Protein AF-A0A060CIU4-F1 (afdb_monomer)

Solvent-accessible surface area (backbone atoms only — not comparable to fu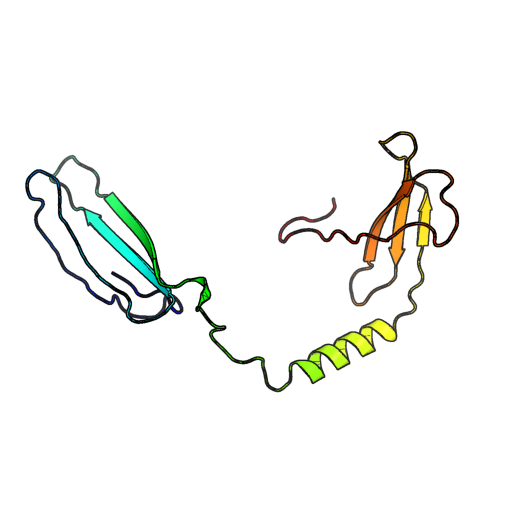ll-atom values): 9707 Å² total; per-residue (Å²): 53,33,48,53,86,78,76,75,57,72,58,78,45,85,86,86,81,78,66,58,97,85,42,75,89,85,88,86,84,72,99,54,53,39,37,49,32,41,70,48,80,47,83,58,63,93,97,57,78,68,50,73,52,75,53,72,48,72,36,59,61,92,67,55,69,80,94,64,78,80,62,96,54,52,65,64,52,51,54,50,52,51,53,59,42,69,71,48,70,52,72,74,45,78,43,82,48,89,48,95,49,88,68,39,46,26,27,45,36,36,28,54,49,77,80,67,64,46,75,48,78,50,75,44,60,61,89,67,60,88,91,73,67,88,88,85,88,85,78,80,59,92,93,63,73,86,129

Structure (mmCIF, N/CA/C/O backbone):
data_AF-A0A060CIU4-F1
#
_entry.id   AF-A0A060CIU4-F1
#
loop_
_atom_site.group_PDB
_atom_site.id
_atom_site.type_symbol
_atom_site.label_atom_id
_atom_site.label_alt_id
_atom_site.label_comp_id
_atom_site.label_asym_id
_atom_site.label_entity_id
_atom_site.label_seq_id
_atom_site.pdbx_PDB_ins_code
_atom_site.Cartn_x
_atom_site.Cartn_y
_atom_site.Cartn_z
_atom_site.occupancy
_atom_site.B_iso_or_equiv
_atom_site.auth_seq_id
_atom_site.auth_comp_id
_atom_site.auth_asym_id
_atom_site.auth_atom_id
_atom_site.pdbx_PDB_model_num
ATOM 1 N N . MET A 1 1 ? 17.846 0.699 -27.591 1.00 52.12 1 MET A N 1
ATOM 2 C CA . MET A 1 1 ? 16.463 0.371 -27.204 1.00 52.12 1 MET A CA 1
ATOM 3 C C . MET A 1 1 ? 16.521 -0.851 -26.335 1.00 52.12 1 MET A C 1
ATOM 5 O O . MET A 1 1 ? 17.161 -1.803 -26.750 1.00 52.12 1 MET A O 1
ATOM 9 N N . GLU A 1 2 ? 15.936 -0.790 -25.150 1.00 47.28 2 GLU A N 1
ATOM 10 C CA . GLU A 1 2 ? 15.966 -1.853 -24.141 1.00 47.28 2 GLU A CA 1
ATOM 11 C C . GLU A 1 2 ? 14.532 -2.312 -23.853 1.00 47.28 2 GLU A C 1
ATOM 13 O O . GLU A 1 2 ? 13.612 -1.485 -23.862 1.00 47.28 2 GLU A O 1
ATOM 18 N N . ASP A 1 3 ? 14.362 -3.619 -23.645 1.00 45.66 3 ASP A N 1
ATOM 19 C CA . ASP A 1 3 ? 13.129 -4.224 -23.137 1.00 45.66 3 ASP A CA 1
ATOM 20 C C . ASP A 1 3 ? 13.219 -4.301 -21.611 1.00 45.66 3 ASP A C 1
ATOM 22 O O . ASP A 1 3 ? 14.198 -4.801 -21.055 1.00 45.66 3 ASP A O 1
ATOM 26 N N . SER A 1 4 ? 12.226 -3.765 -20.912 1.00 51.72 4 SER A N 1
ATOM 27 C CA . SER A 1 4 ? 12.211 -3.730 -19.453 1.00 51.72 4 SER A CA 1
ATOM 28 C C . SER A 1 4 ? 11.254 -4.790 -18.926 1.00 51.72 4 SER A C 1
ATOM 30 O O . SER A 1 4 ? 10.161 -4.479 -18.456 1.00 51.72 4 SER A O 1
ATOM 32 N N . LYS A 1 5 ? 11.681 -6.052 -19.018 1.00 53.62 5 LYS A N 1
ATOM 33 C CA . LYS A 1 5 ? 11.032 -7.153 -18.300 1.00 53.62 5 LYS A CA 1
ATOM 34 C C . LYS A 1 5 ? 11.578 -7.340 -16.891 1.00 53.62 5 LYS A C 1
ATOM 36 O O . LYS A 1 5 ? 10.776 -7.481 -15.986 1.00 53.62 5 LYS A O 1
ATOM 41 N N . ASP A 1 6 ? 12.887 -7.171 -16.690 1.00 50.91 6 ASP A N 1
ATOM 42 C CA . ASP A 1 6 ? 13.526 -7.184 -15.356 1.00 50.91 6 ASP A CA 1
ATOM 43 C C . ASP A 1 6 ? 14.762 -6.261 -15.264 1.00 50.91 6 ASP A C 1
ATOM 45 O O . ASP A 1 6 ? 15.544 -6.322 -14.317 1.00 50.91 6 ASP A O 1
ATOM 49 N N . GLY A 1 7 ? 14.996 -5.419 -16.281 1.00 48.34 7 GLY A N 1
ATOM 50 C CA . GLY A 1 7 ? 16.219 -4.605 -16.393 1.00 48.34 7 GLY A CA 1
ATOM 51 C C . GLY A 1 7 ? 17.503 -5.415 -16.644 1.00 48.34 7 GLY A C 1
ATOM 52 O O . GLY A 1 7 ? 18.593 -4.852 -16.594 1.00 48.34 7 GLY A O 1
ATOM 53 N N . LEU A 1 8 ? 17.368 -6.722 -16.900 1.00 44.56 8 LEU A N 1
ATOM 54 C CA . LEU A 1 8 ? 18.456 -7.684 -17.123 1.00 44.56 8 LEU A CA 1
ATOM 55 C C . LEU A 1 8 ? 18.576 -8.148 -18.586 1.00 44.56 8 LEU A C 1
ATOM 57 O O . LEU A 1 8 ? 19.563 -8.790 -18.941 1.00 44.56 8 LEU A O 1
ATOM 61 N N . GLU A 1 9 ? 17.597 -7.829 -19.433 1.00 56.38 9 GLU A N 1
ATOM 62 C CA . GLU A 1 9 ? 17.611 -8.179 -20.856 1.00 56.38 9 GLU A CA 1
ATOM 63 C C . GLU A 1 9 ? 18.538 -7.227 -21.641 1.00 56.38 9 GLU A C 1
ATOM 65 O O . GLU A 1 9 ? 18.542 -6.015 -21.387 1.00 56.38 9 GLU A O 1
ATOM 70 N N . PRO A 1 10 ? 19.332 -7.733 -22.604 1.00 54.53 10 PRO A N 1
ATOM 71 C CA . PRO A 1 10 ? 20.165 -6.893 -23.453 1.00 54.53 10 PRO A CA 1
ATOM 72 C C . PRO A 1 10 ? 19.315 -5.948 -24.313 1.00 54.53 10 PRO A C 1
ATOM 74 O O . PRO A 1 10 ? 18.145 -6.197 -24.605 1.00 54.53 10 PRO A O 1
ATOM 77 N N . ALA A 1 11 ? 19.924 -4.851 -24.766 1.00 61.34 11 ALA A N 1
ATOM 78 C CA . ALA A 1 11 ? 19.260 -3.901 -25.647 1.00 61.34 11 ALA A CA 1
ATOM 79 C C . ALA A 1 11 ? 18.700 -4.600 -26.906 1.00 61.34 11 ALA A C 1
A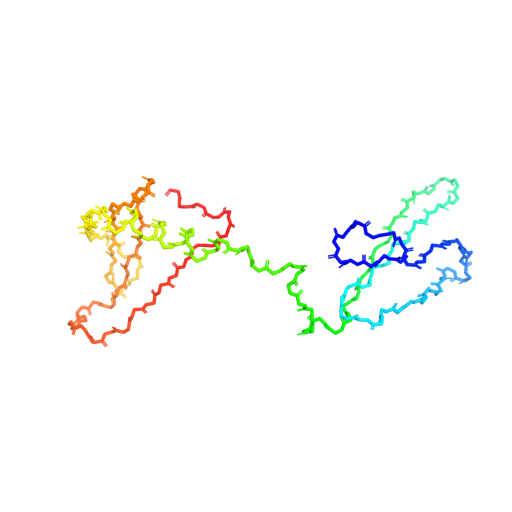TOM 81 O O . ALA A 1 11 ? 19.470 -5.092 -27.729 1.00 61.34 11 ALA A O 1
ATOM 82 N N . LEU A 1 12 ? 17.372 -4.555 -27.100 1.00 68.94 12 LEU A N 1
ATOM 83 C CA . LEU A 1 12 ? 16.658 -4.983 -28.316 1.00 68.94 12 LEU A CA 1
ATOM 84 C C . LEU A 1 12 ? 17.325 -4.481 -29.606 1.00 68.94 12 LEU A C 1
ATOM 86 O O . LEU A 1 12 ? 17.293 -5.149 -30.638 1.00 68.94 12 LEU A O 1
ATOM 90 N N . LYS A 1 13 ? 17.900 -3.271 -29.566 1.00 77.69 13 LYS A N 1
ATOM 91 C CA . LYS A 1 13 ? 18.665 -2.685 -30.675 1.00 77.69 13 LYS A CA 1
ATOM 92 C C . LYS A 1 13 ? 19.664 -1.645 -30.175 1.00 77.69 13 LYS A C 1
ATOM 94 O O . LYS A 1 13 ? 19.292 -0.761 -29.399 1.00 77.69 13 LYS A O 1
ATOM 99 N N . GLN A 1 14 ? 20.891 -1.685 -30.692 1.00 82.12 14 GLN A N 1
ATOM 100 C CA . GLN A 1 14 ? 21.938 -0.687 -30.456 1.00 82.12 14 GLN A CA 1
ATOM 101 C C . GLN A 1 14 ? 22.557 -0.239 -31.787 1.00 82.12 14 GLN A C 1
ATOM 103 O O . GLN A 1 14 ? 22.589 -1.000 -32.752 1.00 82.12 14 GLN A O 1
ATOM 108 N N . GLY A 1 15 ? 23.026 1.006 -31.849 1.00 84.69 15 GLY A N 1
ATOM 109 C CA . GLY A 1 15 ? 23.721 1.552 -33.009 1.00 84.69 15 GLY A CA 1
ATOM 110 C C . GLY A 1 15 ? 24.108 3.013 -32.805 1.00 84.69 15 GLY A C 1
ATOM 111 O O . GLY A 1 15 ? 23.741 3.620 -31.799 1.00 84.69 15 GLY A O 1
ATOM 112 N N . SER A 1 16 ? 24.818 3.559 -33.788 1.00 85.56 16 SER A N 1
ATOM 113 C CA . SER A 1 16 ? 25.188 4.973 -33.874 1.00 85.56 16 SER A CA 1
ATOM 114 C C . SER A 1 16 ? 24.609 5.562 -35.155 1.00 85.56 16 SER A C 1
ATOM 116 O O . SER A 1 16 ? 24.473 4.857 -36.155 1.00 85.56 16 SER A O 1
ATOM 118 N N . ALA A 1 17 ? 24.268 6.844 -35.131 1.00 84.75 17 ALA A N 1
ATOM 119 C CA . ALA A 1 17 ? 23.759 7.557 -36.291 1.00 84.75 17 ALA A CA 1
ATOM 120 C C . ALA A 1 17 ? 24.230 9.011 -36.248 1.00 84.75 17 ALA A C 1
ATOM 122 O O . ALA A 1 17 ? 24.359 9.594 -35.170 1.00 84.75 17 ALA A O 1
ATOM 123 N N . GLU A 1 18 ? 24.489 9.581 -37.421 1.00 84.81 18 GLU A N 1
ATOM 124 C CA . GLU A 1 18 ? 24.791 11.002 -37.555 1.00 84.81 18 GLU A CA 1
ATOM 125 C C . GLU A 1 18 ? 23.502 11.825 -37.498 1.00 84.81 18 GLU A C 1
ATOM 127 O O . GLU A 1 18 ? 22.434 11.393 -37.946 1.00 84.81 18 GLU A O 1
ATOM 132 N N . LEU A 1 19 ? 23.604 13.020 -36.923 1.00 82.81 19 LEU A N 1
ATOM 133 C CA . LEU A 1 19 ? 22.500 13.968 -36.885 1.00 82.81 19 LEU A CA 1
ATOM 134 C C . LEU A 1 19 ? 22.338 14.598 -38.271 1.00 82.81 19 LEU A C 1
ATOM 136 O O . LEU A 1 19 ? 23.277 15.196 -38.789 1.00 82.81 19 LEU A O 1
ATOM 140 N N . ASN A 1 20 ? 21.135 14.513 -38.835 1.00 84.00 20 ASN A N 1
ATOM 141 C CA . ASN A 1 20 ? 20.759 15.208 -40.065 1.00 84.00 20 ASN A CA 1
ATOM 142 C C . ASN A 1 20 ? 19.896 16.412 -39.671 1.00 84.00 20 ASN A C 1
ATOM 144 O O . ASN A 1 20 ? 18.863 16.242 -39.024 1.00 84.00 20 ASN A O 1
ATOM 148 N N . ASP A 1 21 ? 20.359 17.628 -39.974 1.00 85.06 21 ASP A N 1
ATOM 149 C CA . ASP A 1 21 ? 19.734 18.893 -39.543 1.00 85.06 21 ASP A CA 1
ATOM 150 C C . ASP A 1 21 ? 19.444 18.974 -38.030 1.00 85.06 21 ASP A C 1
ATOM 152 O O . ASP A 1 21 ? 18.456 19.553 -37.583 1.00 85.06 21 ASP A O 1
ATOM 156 N N . GLY A 1 22 ? 20.325 18.384 -37.214 1.00 83.88 22 GLY A N 1
ATOM 157 C CA . GLY A 1 22 ? 20.211 18.391 -35.752 1.00 83.88 22 GLY A CA 1
ATOM 158 C C . GLY A 1 22 ? 19.270 17.332 -35.170 1.00 83.88 22 GLY A C 1
ATOM 159 O O . GLY A 1 22 ? 19.137 17.259 -33.949 1.00 83.88 22 GLY A O 1
ATOM 160 N N . TYR A 1 23 ? 18.670 16.477 -36.002 1.00 84.19 23 TYR A N 1
ATOM 161 C CA . TYR A 1 23 ? 17.769 15.414 -35.566 1.00 84.19 23 TYR A CA 1
ATOM 162 C C . TYR A 1 23 ? 18.216 14.040 -36.070 1.00 84.19 23 TYR A C 1
ATOM 164 O O . TYR A 1 23 ? 18.903 13.889 -37.079 1.00 84.19 23 TYR A O 1
ATOM 172 N N . VAL A 1 24 ? 17.780 13.005 -35.361 1.00 87.44 24 VAL A N 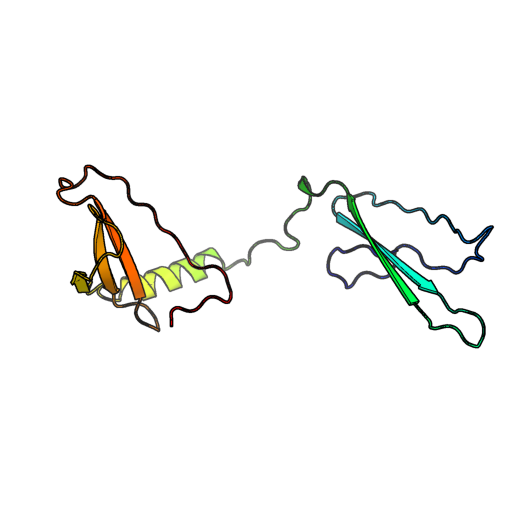1
ATOM 173 C CA . VAL A 1 24 ? 17.844 11.616 -35.810 1.00 87.44 24 VAL A CA 1
ATOM 174 C C . VAL A 1 24 ? 16.560 10.921 -35.380 1.00 87.44 24 VAL A C 1
ATOM 176 O O . VAL A 1 24 ? 16.080 11.125 -34.266 1.00 87.44 24 VAL A O 1
ATOM 179 N N . THR A 1 25 ? 15.985 10.113 -36.269 1.00 87.56 25 THR A N 1
ATOM 180 C CA . THR A 1 25 ? 14.800 9.310 -35.952 1.00 87.56 25 THR A CA 1
ATOM 181 C C . THR A 1 25 ? 15.226 7.878 -35.684 1.00 87.56 25 THR A C 1
ATOM 183 O O . THR A 1 25 ? 15.903 7.258 -36.502 1.00 87.56 25 THR A O 1
ATOM 186 N N . VAL A 1 26 ? 14.804 7.341 -34.543 1.00 86.31 26 VAL A N 1
ATOM 187 C CA . VAL A 1 26 ? 15.046 5.951 -34.158 1.00 86.31 26 VAL A CA 1
ATOM 188 C C . VAL A 1 26 ? 13.694 5.297 -33.894 1.00 86.31 26 VAL A C 1
ATOM 190 O O . VAL A 1 26 ? 12.878 5.847 -33.159 1.00 86.31 26 VAL A O 1
ATOM 193 N N . SER A 1 27 ? 13.449 4.134 -34.496 1.00 86.88 27 SER A N 1
ATOM 194 C CA . SER A 1 27 ? 12.212 3.370 -34.323 1.00 86.88 27 SER A CA 1
ATOM 195 C C . SER A 1 27 ? 12.478 1.998 -33.721 1.00 86.88 27 SER A C 1
ATOM 197 O O . SER A 1 27 ? 13.495 1.351 -34.000 1.00 86.88 27 SER A O 1
ATOM 199 N N . GLY A 1 28 ? 11.538 1.548 -32.899 1.00 84.94 28 GLY A N 1
ATOM 200 C CA . GLY A 1 28 ? 11.454 0.172 -32.445 1.00 84.94 28 GLY A CA 1
ATOM 201 C C . GLY A 1 28 ? 10.067 -0.127 -31.909 1.00 84.94 28 GLY A C 1
ATOM 202 O O . GLY A 1 28 ? 9.219 0.757 -31.786 1.00 84.94 28 GLY A O 1
ATOM 203 N N . SER A 1 29 ? 9.844 -1.404 -31.656 1.00 87.62 29 SER A N 1
ATOM 204 C CA . SER A 1 29 ? 8.554 -1.965 -31.293 1.00 87.62 29 SER A CA 1
ATOM 205 C C . SER A 1 29 ? 8.752 -3.064 -30.264 1.00 87.62 29 SER A C 1
ATOM 207 O O . SER A 1 29 ? 9.811 -3.689 -30.217 1.00 87.62 29 SER A O 1
ATOM 209 N N . LEU A 1 30 ? 7.705 -3.324 -29.489 1.00 88.19 30 LEU A N 1
ATOM 210 C CA . LEU A 1 30 ? 7.615 -4.482 -28.615 1.00 88.19 30 LEU A CA 1
ATOM 211 C C . LEU A 1 30 ? 6.436 -5.335 -29.090 1.00 88.19 30 LEU A C 1
ATOM 213 O O . LEU A 1 30 ? 5.358 -4.802 -29.345 1.00 88.19 30 LEU A O 1
ATOM 217 N N . ASN A 1 31 ? 6.650 -6.641 -29.249 1.00 89.31 31 ASN A N 1
ATOM 218 C CA . ASN A 1 31 ? 5.619 -7.567 -29.743 1.00 89.31 31 ASN A CA 1
ATOM 219 C C . ASN A 1 31 ? 4.760 -8.151 -28.610 1.00 89.31 31 ASN A C 1
ATOM 221 O O . ASN A 1 31 ? 3.977 -9.074 -28.824 1.00 89.31 31 ASN A O 1
ATOM 225 N N . GLU A 1 32 ? 4.924 -7.627 -27.401 1.00 88.81 32 GLU A N 1
ATOM 226 C CA . GLU A 1 32 ? 4.272 -8.093 -26.190 1.00 88.81 32 GLU A CA 1
ATOM 227 C C . GLU A 1 32 ? 4.072 -6.939 -25.193 1.00 88.81 32 GLU A C 1
ATOM 229 O O . GLU A 1 32 ? 4.651 -5.866 -25.372 1.00 88.81 32 GLU A O 1
ATOM 234 N N . PRO A 1 33 ? 3.238 -7.122 -24.156 1.00 92.62 33 PRO A N 1
ATOM 235 C CA . PRO A 1 33 ? 3.056 -6.125 -23.108 1.00 92.62 33 PRO A CA 1
ATOM 236 C C . PRO A 1 33 ? 4.358 -5.824 -22.358 1.00 92.62 33 PRO A C 1
ATOM 238 O O . PRO A 1 33 ? 5.001 -6.744 -21.855 1.00 92.62 33 PRO A O 1
ATOM 241 N N . GLY A 1 34 ? 4.718 -4.548 -22.224 1.00 90.75 34 GLY A N 1
ATOM 242 C CA . GLY A 1 34 ? 5.940 -4.136 -21.532 1.00 90.75 34 GLY A CA 1
ATOM 243 C C . GLY A 1 34 ? 6.296 -2.667 -21.745 1.00 90.75 34 GLY A C 1
ATOM 244 O O . GLY A 1 34 ? 5.452 -1.852 -22.126 1.00 90.75 34 GLY A O 1
ATOM 245 N N . PHE A 1 35 ? 7.557 -2.316 -21.492 1.00 90.50 35 PHE A N 1
ATOM 246 C CA . PHE A 1 35 ? 8.069 -0.957 -21.665 1.00 90.50 35 PHE A CA 1
ATOM 247 C C . PHE A 1 35 ? 9.257 -0.950 -22.617 1.00 90.50 35 PHE A C 1
ATOM 249 O O . PHE A 1 35 ? 10.283 -1.572 -22.352 1.00 90.50 35 PHE A O 1
ATOM 256 N N . LEU A 1 36 ? 9.131 -0.174 -23.691 1.00 89.62 36 LEU A N 1
ATOM 257 C CA . LEU A 1 36 ? 10.218 0.091 -24.619 1.00 89.62 36 LEU A CA 1
ATOM 258 C C . LEU A 1 36 ? 10.958 1.349 -24.170 1.00 89.62 36 LEU A C 1
ATOM 260 O O . LEU A 1 36 ? 10.371 2.432 -24.135 1.00 89.62 36 LEU A O 1
ATOM 264 N N . GLN A 1 37 ? 12.245 1.218 -23.856 1.00 90.31 37 GLN A N 1
ATOM 265 C CA . GLN A 1 37 ? 13.086 2.342 -23.441 1.00 90.31 37 GLN A CA 1
ATOM 266 C C . GLN A 1 37 ? 14.099 2.711 -24.527 1.00 90.31 37 GLN A C 1
ATOM 268 O O . GLN A 1 37 ? 14.728 1.852 -25.146 1.00 90.31 37 GLN A O 1
ATOM 273 N N . CYS A 1 38 ? 14.289 4.006 -24.757 1.00 89.56 38 CYS A N 1
ATOM 274 C CA . CYS A 1 38 ? 15.302 4.559 -25.643 1.00 89.56 38 CYS A CA 1
ATOM 275 C C . CYS A 1 38 ? 16.286 5.404 -24.837 1.00 89.56 38 CYS A C 1
ATOM 277 O O . CYS A 1 38 ? 15.904 6.394 -24.216 1.00 89.56 38 CYS A O 1
ATOM 279 N N . ARG A 1 39 ? 17.566 5.039 -24.908 1.00 90.88 39 ARG A N 1
ATOM 280 C CA . ARG A 1 39 ? 18.695 5.827 -24.421 1.00 90.88 39 ARG A CA 1
ATOM 281 C C . ARG A 1 39 ? 19.522 6.284 -25.617 1.00 90.88 39 ARG A C 1
ATOM 283 O O . ARG A 1 39 ? 19.858 5.464 -26.468 1.00 90.88 39 ARG A O 1
ATOM 290 N N . ALA A 1 40 ? 19.843 7.570 -25.662 1.00 90.56 40 ALA A N 1
ATOM 2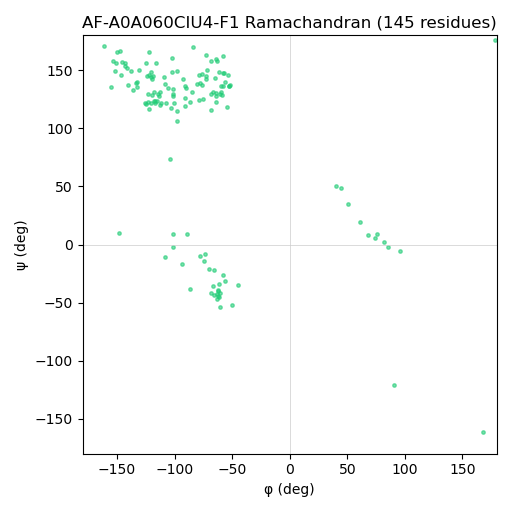91 C CA . ALA A 1 40 ? 20.722 8.158 -26.663 1.00 90.56 40 ALA A CA 1
ATOM 292 C C . ALA A 1 40 ? 21.846 8.913 -25.954 1.00 90.56 40 ALA A C 1
ATOM 294 O O . ALA A 1 40 ? 21.578 9.822 -25.170 1.00 90.56 40 ALA A O 1
ATOM 295 N N . ASP A 1 41 ? 23.088 8.531 -26.220 1.00 90.81 41 ASP A N 1
ATOM 296 C CA . ASP A 1 41 ? 24.273 9.225 -25.726 1.00 90.81 41 ASP A CA 1
ATOM 297 C C . ASP A 1 41 ? 24.836 10.099 -26.861 1.00 90.81 41 ASP A C 1
ATOM 299 O O . ASP A 1 41 ? 25.017 9.627 -27.984 1.00 90.81 41 ASP A O 1
ATOM 303 N N . PHE A 1 42 ? 25.082 11.380 -26.582 1.00 88.56 42 PHE A N 1
ATOM 304 C CA . PHE A 1 42 ? 25.608 12.347 -27.542 1.00 88.56 42 PHE A CA 1
ATOM 305 C C . PHE A 1 42 ? 27.023 12.773 -27.149 1.00 88.56 42 PHE A C 1
ATOM 307 O O . PHE A 1 42 ? 27.242 13.347 -26.077 1.00 88.56 42 PHE A O 1
ATOM 314 N N . THR A 1 43 ? 27.974 12.521 -28.049 1.00 87.31 43 THR A N 1
ATOM 315 C CA . THR A 1 43 ? 29.356 12.999 -27.944 1.00 87.31 43 THR A CA 1
ATOM 316 C C . THR A 1 43 ? 29.504 14.262 -28.790 1.00 87.31 43 THR A C 1
ATOM 318 O O . THR A 1 43 ? 29.522 14.161 -30.018 1.00 87.31 43 THR A O 1
ATOM 321 N N . PRO A 1 44 ? 29.593 15.453 -28.180 1.00 82.62 44 PRO A N 1
ATOM 322 C CA . PRO A 1 44 ? 29.673 16.690 -28.935 1.00 82.62 44 PRO A CA 1
ATOM 323 C C . PRO A 1 44 ? 31.117 17.007 -29.369 1.00 82.62 44 PRO A C 1
ATOM 325 O O . PRO A 1 44 ? 32.069 16.399 -28.869 1.00 82.62 44 PRO A O 1
ATOM 328 N N . PRO A 1 45 ? 31.306 18.010 -30.246 1.00 84.31 45 PRO A N 1
ATOM 329 C CA . PRO A 1 45 ? 32.622 18.567 -30.544 1.00 84.31 45 PRO A CA 1
ATOM 330 C C . PRO A 1 45 ? 33.343 19.127 -29.299 1.00 84.31 45 PRO A C 1
ATOM 332 O O . PRO A 1 45 ? 32.697 19.435 -28.289 1.00 84.31 45 PRO A O 1
ATOM 335 N N . PRO A 1 46 ? 34.675 19.333 -29.366 1.00 88.81 46 PRO A N 1
ATOM 336 C CA . PRO A 1 46 ? 35.442 19.945 -28.282 1.00 88.81 46 PRO A CA 1
ATOM 337 C C . PRO A 1 46 ? 34.853 21.291 -27.834 1.00 88.81 46 PRO A C 1
ATOM 339 O O . PRO A 1 46 ? 34.484 22.121 -28.661 1.00 88.81 46 PRO A O 1
ATOM 342 N N . GLY A 1 47 ? 34.782 21.513 -26.518 1.00 88.00 47 GLY A N 1
ATOM 343 C CA . GLY A 1 47 ? 34.207 22.730 -25.924 1.00 88.00 47 GLY A CA 1
ATOM 344 C C . GLY A 1 47 ? 32.738 22.612 -25.499 1.00 88.00 47 GLY A C 1
ATOM 345 O O . GLY A 1 47 ? 32.229 23.511 -24.834 1.00 88.00 47 GLY A O 1
ATOM 346 N N . PHE A 1 48 ? 32.077 21.490 -25.798 1.00 84.88 48 PHE A N 1
ATOM 347 C CA . PHE A 1 48 ? 30.695 21.204 -25.403 1.00 84.88 48 PHE A CA 1
ATOM 348 C C . PHE A 1 48 ? 30.618 19.995 -24.454 1.00 84.88 48 PHE A C 1
ATOM 350 O O . PHE A 1 48 ? 31.508 19.146 -24.426 1.00 84.88 48 PHE A O 1
ATOM 357 N N . ARG A 1 49 ? 29.553 19.914 -23.643 1.00 88.94 49 ARG A N 1
ATOM 358 C CA . ARG A 1 49 ? 29.356 18.826 -22.667 1.00 88.94 49 ARG A CA 1
ATOM 359 C C . ARG A 1 49 ? 28.594 17.656 -23.280 1.00 88.94 49 ARG A C 1
ATOM 361 O O . ARG A 1 49 ? 27.561 17.868 -23.910 1.00 88.94 49 ARG A O 1
ATOM 368 N N . ALA A 1 50 ? 29.079 16.439 -23.036 1.00 90.06 50 ALA A N 1
ATOM 369 C CA . ALA A 1 50 ? 28.346 15.220 -23.355 1.00 90.06 50 ALA A CA 1
ATOM 370 C C . ALA A 1 50 ? 26.985 15.194 -22.648 1.00 90.06 50 ALA A C 1
ATOM 372 O O . ALA A 1 50 ? 26.835 15.719 -21.539 1.00 90.06 50 ALA A O 1
ATOM 373 N N . SER A 1 51 ? 26.001 14.578 -23.295 1.00 89.56 51 SER A N 1
ATOM 374 C CA . SER A 1 51 ? 24.645 14.468 -22.765 1.00 89.56 51 SER A CA 1
ATOM 375 C C . SER A 1 51 ? 24.042 13.102 -23.070 1.00 89.56 51 SER A C 1
ATOM 377 O O . SER A 1 51 ? 24.384 12.451 -24.055 1.00 89.56 51 SER A O 1
ATOM 379 N N . THR A 1 52 ? 23.126 12.671 -22.205 1.00 92.06 52 THR A N 1
ATOM 380 C CA . THR A 1 52 ? 22.359 11.438 -22.383 1.00 92.06 52 THR A CA 1
ATOM 381 C C . THR A 1 52 ? 20.877 11.776 -22.323 1.00 92.06 52 THR A C 1
ATOM 383 O O . THR A 1 52 ? 20.394 12.286 -21.313 1.00 92.06 52 THR A O 1
ATOM 386 N N . GLY A 1 53 ? 20.153 11.472 -23.395 1.00 90.25 53 GLY A N 1
ATOM 387 C CA . GLY A 1 53 ? 18.697 11.512 -23.447 1.00 90.25 53 GLY A CA 1
ATOM 388 C C . GLY A 1 53 ? 18.103 10.146 -23.120 1.00 90.25 53 GLY A C 1
ATOM 389 O O . GLY A 1 53 ? 18.641 9.112 -23.521 1.00 90.25 53 GLY A O 1
ATOM 390 N N . ARG A 1 54 ? 16.979 10.134 -22.400 1.00 92.38 54 ARG A N 1
ATOM 391 C CA . ARG A 1 54 ? 16.192 8.924 -22.138 1.00 92.38 54 ARG A CA 1
ATOM 392 C C . ARG A 1 54 ? 14.716 9.200 -22.379 1.00 92.38 54 ARG A C 1
ATOM 394 O O . ARG A 1 54 ? 14.217 10.251 -21.990 1.00 92.38 54 ARG A O 1
ATOM 401 N N . SER A 1 55 ? 14.033 8.252 -23.000 1.00 90.50 55 SER A N 1
ATOM 402 C CA . SER A 1 55 ? 12.581 8.257 -23.169 1.00 90.50 55 SER A CA 1
ATOM 403 C C . SER A 1 55 ? 12.055 6.826 -23.110 1.00 90.50 55 SER A C 1
ATOM 405 O O . SER A 1 55 ? 12.809 5.884 -23.349 1.00 90.50 55 SER A O 1
ATOM 407 N N . GLY A 1 56 ? 10.779 6.647 -22.786 1.00 90.50 56 GLY A N 1
ATOM 408 C CA . GLY A 1 56 ? 10.161 5.330 -22.694 1.00 90.50 56 GLY A CA 1
ATOM 409 C C . GLY A 1 56 ? 8.672 5.378 -23.002 1.00 90.50 56 GLY A C 1
ATOM 410 O O . GLY A 1 56 ? 8.009 6.380 -22.739 1.00 90.50 56 GLY A O 1
ATOM 411 N N . VAL A 1 57 ? 8.155 4.289 -23.564 1.00 92.44 57 VAL A N 1
ATOM 412 C CA . VAL A 1 57 ? 6.734 4.120 -23.876 1.00 92.44 57 VAL A CA 1
ATOM 413 C C . VAL A 1 57 ? 6.256 2.761 -23.385 1.00 92.44 57 VAL A C 1
ATOM 415 O O . VAL A 1 57 ? 6.966 1.762 -23.497 1.00 92.44 57 VAL A O 1
ATOM 418 N N . ALA A 1 58 ? 5.050 2.729 -22.827 1.00 93.31 58 ALA A N 1
ATOM 419 C CA . ALA A 1 58 ? 4.389 1.488 -22.461 1.00 93.31 58 ALA A CA 1
ATOM 420 C C . ALA A 1 58 ? 3.653 0.909 -23.675 1.00 93.31 58 ALA A C 1
ATOM 422 O O . ALA A 1 58 ? 2.890 1.615 -24.336 1.00 93.31 58 ALA A O 1
ATOM 423 N N . VAL A 1 59 ? 3.850 -0.379 -23.937 1.00 93.19 59 VAL A N 1
ATOM 424 C CA . VAL A 1 59 ? 3.120 -1.149 -24.947 1.00 93.19 59 VAL A CA 1
ATOM 425 C C . VAL A 1 59 ? 2.178 -2.086 -24.206 1.00 93.19 59 VAL A C 1
ATOM 427 O O . VAL A 1 59 ? 2.620 -2.859 -23.363 1.00 93.19 59 VAL A O 1
ATOM 430 N N . ASP A 1 60 ? 0.875 -1.982 -24.474 1.00 95.25 60 ASP A N 1
ATOM 431 C CA . ASP A 1 60 ? -0.168 -2.777 -23.813 1.00 95.25 60 ASP A CA 1
ATOM 432 C C . ASP A 1 60 ? -0.025 -2.899 -22.271 1.00 95.25 60 ASP A C 1
ATOM 434 O O . ASP A 1 60 ? -0.150 -3.999 -21.729 1.00 95.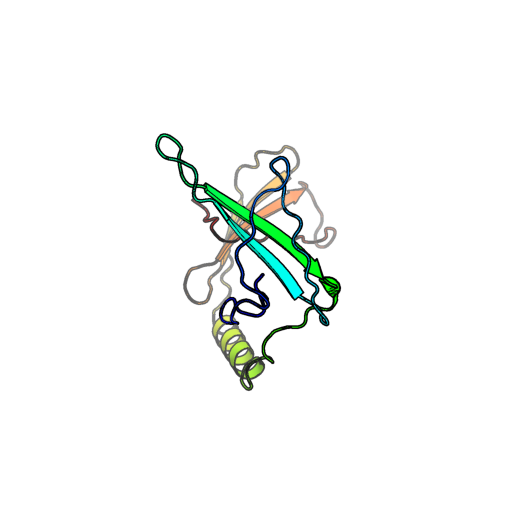25 60 ASP A O 1
ATOM 438 N N . PRO A 1 61 ? 0.186 -1.804 -21.509 1.00 93.94 61 PRO A N 1
ATOM 439 C CA . PRO A 1 61 ? 0.530 -1.881 -20.081 1.00 93.94 61 PRO A CA 1
ATOM 440 C C . PRO A 1 61 ? -0.481 -2.654 -19.223 1.00 93.94 61 PRO A C 1
ATOM 442 O O . PRO A 1 61 ? -0.104 -3.311 -18.258 1.00 93.94 61 PRO A O 1
ATOM 445 N N . LEU A 1 62 ? -1.766 -2.627 -19.588 1.00 95.81 62 LEU A N 1
ATOM 446 C CA . LEU A 1 62 ? -2.833 -3.331 -18.864 1.00 95.81 62 LEU A CA 1
ATOM 447 C C . LEU A 1 62 ? -2.819 -4.857 -19.061 1.00 95.81 62 LEU A C 1
ATOM 449 O O . LEU A 1 62 ? -3.581 -5.562 -18.406 1.00 95.81 62 LEU A O 1
ATOM 453 N N . LYS A 1 63 ? -1.987 -5.374 -19.973 1.00 95.31 63 LYS A N 1
ATOM 454 C CA . LYS A 1 63 ? -1.813 -6.812 -20.220 1.00 95.31 63 LYS A CA 1
ATOM 455 C C . LYS A 1 63 ? -0.545 -7.379 -19.569 1.00 95.31 63 LYS A C 1
ATOM 457 O O . LYS A 1 63 ? -0.307 -8.581 -19.691 1.00 95.31 63 LYS A O 1
ATOM 462 N N . ILE A 1 64 ? 0.262 -6.548 -18.902 1.00 90.56 64 ILE A N 1
ATOM 463 C CA . ILE A 1 64 ? 1.445 -6.998 -18.158 1.00 90.56 64 ILE A CA 1
ATOM 464 C C . ILE A 1 64 ? 0.981 -7.897 -17.005 1.00 90.56 64 ILE A C 1
ATOM 466 O O . ILE A 1 64 ? 0.099 -7.531 -16.227 1.00 90.56 64 ILE A O 1
ATOM 470 N N . LYS A 1 65 ? 1.560 -9.096 -16.918 1.00 89.19 65 LYS A N 1
ATOM 471 C CA . LYS A 1 65 ? 1.264 -10.092 -15.879 1.00 89.19 65 LYS A CA 1
ATOM 472 C C . LYS A 1 65 ? 2.368 -10.095 -14.814 1.00 89.19 65 LYS A C 1
ATOM 474 O O . LYS A 1 65 ? 3.471 -9.637 -15.107 1.00 89.19 65 LYS A O 1
ATOM 479 N N . PRO A 1 66 ? 2.110 -10.627 -13.605 1.00 88.06 66 PRO A N 1
ATOM 480 C CA . PRO A 1 66 ? 3.169 -10.884 -12.632 1.00 88.06 66 PRO A CA 1
ATOM 481 C C . PRO A 1 66 ? 4.307 -11.708 -13.252 1.00 88.06 66 PRO A C 1
ATOM 483 O O . PRO A 1 66 ? 4.039 -12.671 -13.970 1.00 88.06 66 PRO A O 1
ATOM 486 N N . GLY A 1 67 ? 5.559 -11.336 -12.970 1.00 85.38 67 GLY A N 1
ATOM 487 C CA . GLY A 1 67 ? 6.741 -12.005 -13.536 1.00 85.38 67 GLY A CA 1
ATOM 488 C C . GLY A 1 67 ? 6.985 -13.418 -12.994 1.00 85.38 67 GLY A C 1
ATOM 489 O O . GLY A 1 67 ? 7.635 -14.225 -13.650 1.00 85.38 67 GLY A O 1
ATOM 490 N N . LEU A 1 68 ? 6.429 -13.744 -11.824 1.00 86.75 68 LEU A N 1
ATOM 491 C CA . LEU A 1 68 ? 6.532 -15.056 -11.187 1.00 86.75 68 LEU A CA 1
ATOM 492 C C . LEU A 1 68 ? 5.177 -15.475 -10.601 1.00 86.75 68 LEU A C 1
ATOM 494 O O . LEU A 1 68 ? 4.399 -14.607 -10.184 1.00 86.75 68 LEU A O 1
ATOM 498 N N . PRO A 1 69 ? 4.877 -16.787 -10.547 1.00 90.81 69 PRO A N 1
ATOM 499 C CA . PRO A 1 69 ? 3.756 -17.275 -9.757 1.00 90.81 69 PRO A CA 1
ATOM 500 C C . PRO A 1 69 ? 3.990 -16.991 -8.261 1.00 90.81 69 PRO A C 1
ATOM 502 O O . PRO A 1 69 ? 5.135 -16.802 -7.836 1.00 90.81 69 PRO A O 1
ATOM 505 N N . PRO A 1 70 ? 2.925 -16.977 -7.441 1.00 91.44 70 PRO A N 1
ATOM 506 C CA . PRO A 1 70 ? 3.075 -16.998 -5.991 1.00 91.44 70 PRO A CA 1
ATOM 507 C C . PRO A 1 70 ? 3.949 -18.188 -5.545 1.00 91.44 70 PRO A C 1
ATOM 509 O O . PRO A 1 70 ? 3.866 -19.246 -6.171 1.00 91.44 70 PRO A O 1
ATOM 512 N N . PRO A 1 71 ? 4.756 -18.052 -4.476 1.00 95.00 71 PRO A N 1
ATOM 513 C CA . PRO A 1 71 ? 5.489 -19.177 -3.895 1.00 95.00 71 PRO A CA 1
ATOM 514 C C . PRO A 1 71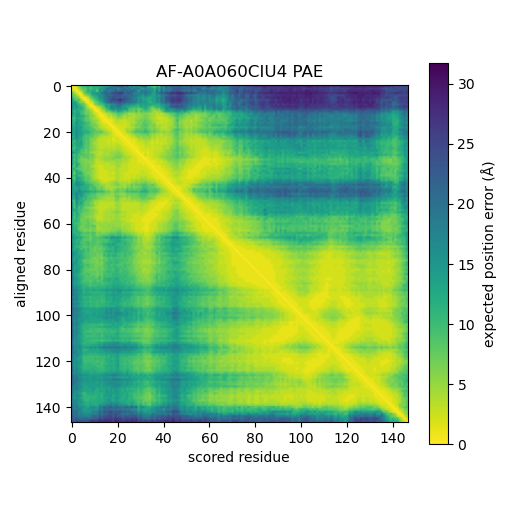 ? 4.562 -20.323 -3.470 1.00 95.00 71 PRO A C 1
ATOM 516 O O . PRO A 1 71 ? 3.453 -20.072 -2.993 1.00 95.00 71 PRO A O 1
ATOM 519 N N . ASP A 1 72 ? 5.047 -21.565 -3.562 1.00 97.44 72 ASP A N 1
ATOM 520 C CA . ASP A 1 72 ? 4.276 -22.774 -3.220 1.00 97.44 72 ASP A CA 1
ATOM 521 C C . ASP A 1 72 ? 3.760 -22.779 -1.766 1.00 97.44 72 ASP A C 1
ATOM 523 O O . ASP A 1 72 ? 2.752 -23.416 -1.460 1.00 97.44 72 ASP A O 1
ATOM 527 N N . ASP A 1 73 ? 4.434 -22.071 -0.856 1.00 97.25 73 ASP A N 1
ATOM 528 C CA . ASP A 1 73 ? 4.112 -22.007 0.571 1.00 97.25 73 ASP A CA 1
ATOM 529 C C . ASP A 1 73 ? 3.360 -20.732 0.991 1.00 97.25 73 ASP A C 1
ATOM 531 O O . ASP A 1 73 ? 3.174 -20.510 2.190 1.00 97.25 73 ASP A O 1
ATOM 535 N N . PHE A 1 74 ? 2.900 -19.907 0.042 1.00 96.38 74 PHE A N 1
ATOM 536 C CA . PHE A 1 74 ? 2.292 -18.598 0.319 1.00 96.38 74 PHE A CA 1
ATOM 537 C C . PHE A 1 74 ? 1.181 -18.662 1.381 1.00 96.38 74 PHE A C 1
ATOM 539 O O . PHE A 1 74 ? 1.220 -17.937 2.381 1.00 96.38 74 PHE A O 1
ATOM 546 N N . ASP A 1 75 ? 0.212 -19.562 1.205 1.00 97.44 75 ASP A N 1
ATOM 547 C CA . ASP A 1 75 ? -0.912 -19.708 2.135 1.00 97.44 75 ASP A CA 1
ATOM 548 C C . ASP A 1 75 ? -0.460 -20.261 3.491 1.00 97.44 75 ASP A C 1
ATOM 550 O O . ASP A 1 75 ? -0.864 -19.758 4.542 1.00 97.44 75 ASP A O 1
ATOM 554 N N . ALA A 1 76 ? 0.438 -21.251 3.485 1.00 98.25 76 ALA A N 1
ATOM 555 C CA . ALA A 1 76 ? 0.970 -21.852 4.705 1.00 98.25 76 ALA A CA 1
ATOM 556 C C . ALA A 1 76 ? 1.739 -20.827 5.555 1.00 98.25 76 ALA A C 1
ATOM 558 O O . ALA A 1 76 ? 1.605 -20.803 6.786 1.00 98.25 76 ALA A O 1
ATOM 559 N N . TYR A 1 77 ? 2.505 -19.946 4.907 1.00 97.75 77 TYR A N 1
ATOM 560 C CA . TYR A 1 77 ? 3.184 -18.833 5.555 1.00 97.75 77 TYR A CA 1
ATOM 561 C C . TYR A 1 77 ? 2.180 -17.886 6.222 1.00 97.75 77 TYR A C 1
ATOM 563 O O . TYR A 1 77 ? 2.284 -17.633 7.427 1.00 97.75 77 TYR A O 1
ATOM 571 N N . TRP A 1 78 ? 1.183 -17.389 5.483 1.00 97.62 78 TRP A N 1
ATOM 572 C CA . TRP A 1 78 ? 0.209 -16.434 6.020 1.00 97.62 78 TRP A CA 1
ATOM 573 C C . TRP A 1 78 ? -0.685 -17.037 7.101 1.00 97.62 78 TRP A C 1
ATOM 575 O O . TRP A 1 78 ? -0.995 -16.366 8.087 1.00 97.62 78 TRP A O 1
ATOM 585 N N . ASP A 1 79 ? -1.060 -18.307 6.982 1.00 98.31 79 ASP A N 1
ATOM 586 C CA . ASP A 1 79 ? -1.787 -19.025 8.027 1.00 98.31 79 ASP A CA 1
ATOM 587 C C . ASP A 1 79 ? -0.976 -19.133 9.316 1.00 98.31 79 ASP A C 1
ATOM 589 O O . ASP A 1 79 ? -1.519 -18.936 10.408 1.00 98.31 79 ASP A O 1
ATOM 593 N N . LYS A 1 80 ? 0.333 -19.382 9.210 1.00 98.00 80 LYS A N 1
ATOM 594 C CA . LYS A 1 80 ? 1.235 -19.352 10.362 1.00 98.00 80 LYS A CA 1
ATOM 595 C C . LYS A 1 80 ? 1.303 -17.953 10.982 1.00 98.00 80 LYS A C 1
ATOM 597 O O . LYS A 1 80 ? 1.154 -17.848 12.198 1.00 98.00 80 LYS A O 1
ATOM 602 N N . GLN A 1 81 ? 1.466 -16.890 10.186 1.00 97.31 81 GLN A N 1
ATOM 603 C CA . GLN A 1 81 ? 1.515 -15.514 10.711 1.00 97.31 81 GLN A CA 1
ATOM 604 C C . GLN A 1 81 ? 0.210 -15.120 11.421 1.00 97.31 81 GLN A C 1
ATOM 606 O O . GLN A 1 81 ? 0.244 -14.607 12.539 1.00 97.31 81 GLN A O 1
ATOM 611 N N . LYS A 1 82 ? -0.950 -15.431 10.825 1.00 96.94 82 LYS A N 1
ATOM 612 C CA . LYS A 1 82 ? -2.268 -15.178 11.434 1.00 96.94 82 LYS A CA 1
ATOM 613 C C . LYS A 1 82 ? -2.440 -15.920 12.761 1.00 96.94 82 LYS A C 1
ATOM 615 O O . LYS A 1 82 ? -2.953 -15.337 13.711 1.00 96.94 82 LYS A O 1
ATOM 620 N N . LYS A 1 83 ? -1.994 -17.181 12.853 1.00 97.81 83 LYS A N 1
ATOM 621 C CA . LYS A 1 83 ? -2.037 -17.966 14.102 1.00 97.81 83 LYS A CA 1
ATOM 622 C C . LYS A 1 83 ? -1.167 -17.354 15.199 1.00 97.81 83 LYS A C 1
ATOM 624 O O . LYS A 1 83 ? -1.610 -17.285 16.340 1.00 97.81 83 LYS A O 1
ATOM 629 N N . LEU A 1 84 ? 0.038 -16.896 14.855 1.00 96.94 84 LEU A N 1
ATOM 630 C CA . LEU A 1 84 ? 0.928 -16.220 15.804 1.00 96.94 84 LEU A CA 1
ATOM 631 C C . LEU A 1 84 ? 0.302 -14.926 16.336 1.00 96.94 84 LEU A C 1
ATOM 633 O O . LEU A 1 84 ? 0.320 -14.702 17.541 1.00 96.94 84 LEU A O 1
ATOM 637 N N . LEU A 1 85 ? -0.301 -14.113 15.462 1.00 96.75 85 LEU A N 1
ATOM 638 C CA . LEU A 1 85 ? -0.984 -12.884 15.869 1.00 96.75 85 LEU A CA 1
ATOM 639 C C . LEU A 1 85 ? -2.228 -13.166 16.728 1.00 96.75 85 LEU A C 1
ATOM 641 O O . LEU A 1 85 ? -2.423 -12.516 17.747 1.00 96.75 85 LEU A O 1
ATOM 645 N N . ALA A 1 86 ? -3.050 -14.151 16.353 1.00 96.19 86 ALA A N 1
ATOM 646 C CA . ALA A 1 86 ? -4.279 -14.494 17.074 1.00 96.19 86 ALA A CA 1
ATOM 647 C C . ALA A 1 86 ? -4.035 -15.040 18.492 1.00 96.19 86 ALA A C 1
ATOM 649 O O . ALA A 1 86 ? -4.933 -14.992 19.330 1.00 96.19 86 ALA A O 1
ATOM 650 N N . ALA A 1 87 ? -2.836 -15.561 18.765 1.00 97.12 87 ALA A N 1
ATOM 651 C CA . ALA A 1 87 ? -2.439 -15.999 20.101 1.00 97.12 87 ALA A CA 1
ATOM 652 C C . ALA A 1 87 ? -2.138 -14.828 21.057 1.00 97.12 87 ALA A C 1
ATOM 654 O O . ALA A 1 87 ? -2.048 -15.041 22.266 1.00 97.12 87 ALA A O 1
ATOM 655 N N . ILE A 1 88 ? -1.976 -13.607 20.537 1.00 96.31 88 ILE A N 1
ATOM 656 C CA . ILE A 1 88 ? -1.713 -12.407 21.332 1.00 96.31 88 ILE A CA 1
ATOM 657 C C . ILE A 1 88 ? -3.057 -11.815 21.782 1.00 96.31 88 ILE A C 1
ATOM 659 O O . ILE A 1 88 ? -3.897 -11.496 20.936 1.00 96.31 88 ILE A O 1
ATOM 663 N N . PRO A 1 89 ? -3.295 -11.646 23.095 1.00 95.75 89 PRO A N 1
ATOM 664 C CA . PRO A 1 89 ? -4.484 -10.957 23.580 1.00 95.75 89 PRO A CA 1
ATOM 665 C C . PRO A 1 89 ? -4.522 -9.522 23.051 1.00 95.75 89 PRO A C 1
ATOM 667 O O . PRO A 1 89 ? -3.546 -8.793 23.173 1.00 95.75 89 PRO A O 1
ATOM 670 N N . LEU A 1 90 ? -5.658 -9.096 22.497 1.00 93.88 90 LEU A N 1
ATOM 671 C CA . LEU A 1 90 ? -5.753 -7.803 21.812 1.00 93.88 90 LEU A CA 1
ATOM 672 C C . LEU A 1 90 ? -5.469 -6.597 22.734 1.00 93.88 90 LEU A C 1
ATOM 674 O O . LEU A 1 90 ? -4.925 -5.597 22.273 1.00 93.88 90 LEU A O 1
ATOM 678 N N . ASN A 1 91 ? -5.843 -6.681 24.020 1.00 96.19 91 ASN A N 1
ATOM 679 C CA . ASN A 1 91 ? -5.571 -5.674 25.062 1.00 96.19 91 ASN A CA 1
ATOM 680 C C . ASN A 1 91 ? -5.725 -4.213 24.591 1.00 96.19 91 ASN A C 1
ATOM 682 O O . ASN A 1 91 ? -4.834 -3.381 24.791 1.00 96.19 91 ASN A O 1
ATOM 686 N N . VAL A 1 92 ? -6.861 -3.902 23.952 1.00 96.94 92 VAL A N 1
ATOM 687 C CA . VAL A 1 92 ? -7.111 -2.569 23.384 1.00 96.94 92 VAL A CA 1
ATOM 688 C C . VAL A 1 92 ? -7.163 -1.519 24.488 1.00 96.94 92 VAL A C 1
ATOM 690 O O . VAL A 1 92 ? -7.919 -1.643 25.453 1.00 96.94 92 VAL A O 1
ATOM 693 N N . ARG A 1 93 ? -6.410 -0.440 24.298 1.00 97.25 93 ARG A N 1
ATOM 694 C CA . ARG A 1 93 ? -6.412 0.764 25.126 1.00 97.25 93 ARG A CA 1
ATOM 695 C C . ARG A 1 93 ? -6.916 1.920 24.272 1.00 97.25 93 ARG A C 1
ATOM 697 O O . ARG A 1 93 ? -6.363 2.177 23.209 1.00 97.25 93 ARG A O 1
ATOM 704 N N . ILE A 1 94 ? -7.975 2.589 24.722 1.00 97.12 94 ILE A N 1
ATOM 705 C CA . ILE A 1 94 ? -8.593 3.714 24.009 1.00 97.12 94 ILE A CA 1
ATOM 706 C C . ILE A 1 94 ? -8.579 4.930 24.928 1.00 97.12 94 ILE A C 1
ATOM 708 O O . ILE A 1 94 ? -9.240 4.932 25.966 1.00 97.12 94 ILE A O 1
ATOM 712 N N . THR A 1 95 ? -7.866 5.975 24.522 1.00 97.75 95 THR A N 1
ATOM 713 C CA . THR A 1 95 ? -7.723 7.222 25.278 1.00 97.75 95 THR A CA 1
ATOM 714 C C . THR A 1 95 ? -8.314 8.367 24.473 1.00 97.75 95 THR A C 1
ATOM 716 O O . THR A 1 95 ? -7.903 8.613 23.344 1.00 97.75 95 THR A O 1
ATOM 719 N N . LYS A 1 96 ? -9.282 9.100 25.033 1.00 96.88 96 LYS A N 1
ATOM 720 C CA . LYS A 1 96 ? -9.821 10.297 24.371 1.00 96.88 96 LYS A CA 1
ATOM 721 C C . LYS A 1 96 ? -8.742 11.382 24.310 1.00 96.88 96 LYS A C 1
ATOM 723 O O . LYS A 1 96 ? -8.141 11.706 25.331 1.00 96.88 96 LYS A O 1
ATOM 728 N N . VAL A 1 97 ? -8.542 11.970 23.135 1.00 97.44 97 VAL A N 1
ATOM 729 C CA . VAL A 1 97 ? -7.575 13.053 22.902 1.00 97.44 97 VAL A CA 1
ATOM 730 C C . VAL A 1 97 ? -8.270 14.292 22.344 1.00 97.44 97 VAL A C 1
ATOM 732 O O . VAL A 1 97 ? -9.428 14.251 21.918 1.00 97.44 97 VAL A O 1
ATOM 735 N N . LYS A 1 98 ? -7.571 15.431 22.357 1.00 96.44 98 LYS A N 1
ATOM 736 C CA . LYS A 1 98 ? -8.093 16.669 21.777 1.00 96.44 98 LYS A CA 1
ATOM 737 C C . LYS A 1 98 ? -8.270 16.494 20.266 1.00 96.44 98 LYS A C 1
ATOM 739 O O . LYS A 1 98 ? -7.307 16.224 19.556 1.00 96.44 98 LYS A O 1
ATOM 744 N N . SER A 1 99 ? -9.492 16.700 19.783 1.00 95.75 99 SER A N 1
ATOM 745 C CA . SER A 1 99 ? -9.757 16.820 18.351 1.00 95.75 99 SER A CA 1
ATOM 746 C C . SER A 1 99 ? -9.415 18.236 17.869 1.00 95.75 99 SER A C 1
ATOM 748 O O . SER A 1 99 ? -9.757 19.202 18.558 1.00 95.75 99 SER A O 1
ATOM 750 N N . PRO A 1 100 ? -8.769 18.392 16.701 1.00 93.44 100 PRO A N 1
ATOM 751 C CA . PRO A 1 100 ? -8.618 19.692 16.054 1.00 93.44 100 PRO A CA 1
ATOM 752 C C . PRO A 1 100 ? -9.894 20.149 15.324 1.00 93.44 100 PRO A C 1
ATOM 754 O O . PRO A 1 100 ? -9.956 21.295 14.892 1.00 93.44 100 PRO A O 1
ATOM 757 N N . VAL A 1 101 ? -10.897 19.273 15.178 1.00 96.38 101 VAL A N 1
ATOM 758 C CA . VAL A 1 101 ? -12.137 19.528 14.430 1.00 96.38 101 VAL A CA 1
ATOM 759 C C . VAL A 1 101 ? -13.334 19.546 15.383 1.00 96.38 101 VAL A C 1
ATOM 761 O O . VAL A 1 101 ? -13.534 18.606 16.158 1.00 96.38 101 VAL A O 1
ATOM 764 N N . GLU A 1 102 ? -14.137 20.609 15.317 1.00 95.69 102 GLU A N 1
ATOM 765 C CA . GLU A 1 102 ? -15.382 20.742 16.081 1.00 95.69 102 GLU A CA 1
ATOM 766 C C . GLU A 1 102 ? -16.417 19.686 15.654 1.00 95.69 102 GLU A C 1
ATOM 768 O O . GLU A 1 102 ? -16.504 19.312 14.487 1.00 95.69 102 GLU A O 1
ATOM 773 N N . GLY A 1 103 ? -17.193 19.165 16.610 1.00 96.62 103 GLY A N 1
ATOM 774 C CA . GLY A 1 103 ? -18.183 18.114 16.343 1.00 96.62 103 GLY A CA 1
ATOM 775 C C . GLY A 1 103 ? -17.592 16.718 16.099 1.00 96.62 103 GLY A C 1
ATOM 776 O O . GLY A 1 103 ? -18.346 15.790 15.806 1.00 96.62 103 GLY A O 1
ATOM 777 N N . VAL A 1 104 ? -16.273 16.546 16.252 1.00 97.31 104 VAL A N 1
ATOM 778 C CA . VAL A 1 104 ? -15.572 15.262 16.119 1.00 97.31 104 VAL A CA 1
ATOM 779 C C . VAL A 1 104 ? -14.884 14.904 17.433 1.00 97.31 104 VAL A C 1
ATOM 781 O O . VAL A 1 104 ? -14.119 15.691 17.989 1.00 97.31 104 VAL A O 1
ATOM 784 N N . GLU A 1 105 ? -15.116 13.688 17.919 1.00 96.56 105 GLU A N 1
ATOM 785 C CA . GLU A 1 105 ? -14.331 13.093 18.998 1.00 96.56 105 GLU A CA 1
ATOM 786 C C . GLU A 1 105 ? -13.160 12.304 18.406 1.00 96.56 105 GLU A C 1
ATOM 788 O O . GLU A 1 105 ? -13.344 11.556 17.445 1.00 96.56 105 GLU A O 1
ATOM 793 N N . CYS A 1 106 ? -11.971 12.447 18.998 1.00 97.50 106 CYS A N 1
ATOM 794 C CA . CYS A 1 106 ? -10.757 11.746 18.586 1.00 97.50 106 CYS A CA 1
ATOM 795 C C . CYS A 1 106 ? -10.205 10.902 19.743 1.00 97.50 106 CYS A C 1
ATOM 797 O O . CYS A 1 106 ? -10.285 11.298 20.911 1.00 97.50 106 CYS A O 1
ATOM 799 N N . PHE A 1 107 ? -9.647 9.742 19.413 1.00 97.12 107 PHE A N 1
ATOM 800 C CA . PHE A 1 107 ? -9.123 8.768 20.359 1.00 97.12 107 PHE A CA 1
ATOM 801 C C . PHE A 1 107 ? -7.770 8.246 19.881 1.00 97.12 107 PHE A C 1
ATOM 803 O O . PHE A 1 107 ? -7.641 7.865 18.720 1.00 97.12 107 PHE A O 1
ATOM 810 N N . ASP A 1 108 ? -6.796 8.201 20.784 1.00 97.50 108 ASP A N 1
ATOM 811 C CA . ASP A 1 108 ? -5.584 7.394 20.640 1.00 97.50 108 ASP A CA 1
ATOM 812 C C . ASP A 1 108 ? -5.933 5.939 20.986 1.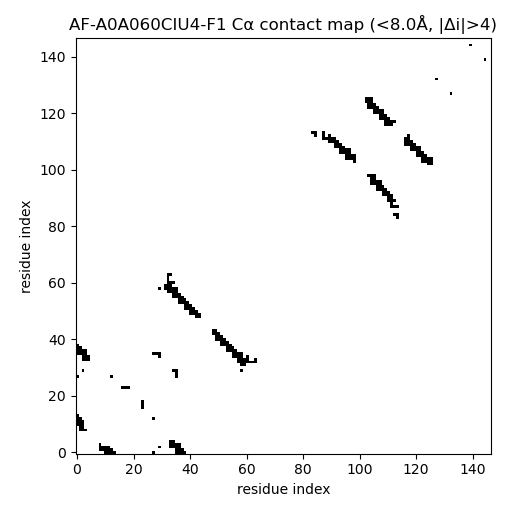00 97.50 108 ASP A C 1
ATOM 814 O O . ASP A 1 108 ? -6.508 5.662 22.045 1.00 97.50 108 ASP A O 1
ATOM 818 N N . VAL A 1 109 ? -5.657 5.027 20.060 1.00 97.12 109 VAL A N 1
ATOM 819 C CA . VAL A 1 109 ? -5.975 3.605 20.146 1.00 97.12 109 VAL A CA 1
ATOM 820 C C . VAL A 1 109 ? -4.683 2.815 20.061 1.00 97.12 109 VAL A C 1
ATOM 822 O O . VAL A 1 109 ? -3.978 2.855 19.057 1.00 97.12 109 VAL A O 1
ATOM 825 N N . GLN A 1 110 ? -4.422 2.024 21.093 1.00 97.12 110 GLN A N 1
ATOM 826 C CA . GLN A 1 110 ? -3.292 1.111 21.132 1.00 97.12 110 GLN A CA 1
ATOM 827 C C . GLN A 1 110 ? -3.768 -0.319 21.341 1.00 97.12 110 GLN A C 1
ATOM 829 O O . GLN A 1 110 ? -4.740 -0.557 22.058 1.00 97.12 110 GLN A O 1
ATOM 834 N N . ALA A 1 111 ? -3.072 -1.277 20.746 1.00 97.00 111 ALA A N 1
ATOM 835 C CA . ALA A 1 111 ? -3.318 -2.696 20.972 1.00 97.00 111 ALA A CA 1
ATOM 836 C C . ALA A 1 111 ? -2.002 -3.468 20.966 1.00 97.00 111 ALA A C 1
ATOM 838 O O . ALA A 1 111 ? -1.026 -3.063 20.327 1.00 97.00 111 ALA A O 1
ATOM 839 N N . ASP A 1 112 ? -1.986 -4.593 21.667 1.00 97.00 112 ASP A N 1
ATOM 840 C CA . ASP A 1 112 ? -0.841 -5.490 21.621 1.00 97.00 112 ASP A CA 1
ATOM 841 C C . ASP A 1 112 ? -0.828 -6.200 20.256 1.00 97.00 112 ASP A C 1
ATOM 843 O O . ASP A 1 112 ? -1.874 -6.507 19.679 1.00 97.00 112 ASP A O 1
ATOM 847 N N . CYS A 1 113 ? 0.361 -6.409 19.694 1.00 95.56 113 CYS A N 1
ATOM 848 C CA . CYS A 1 113 ? 0.538 -6.973 18.358 1.00 95.56 113 CYS A CA 1
ATOM 849 C C . CYS A 1 113 ? 1.823 -7.805 18.307 1.00 95.56 113 CYS A C 1
ATOM 851 O O . CYS A 1 113 ? 2.666 -7.735 19.203 1.00 95.56 113 CYS A O 1
ATOM 853 N N . LEU A 1 114 ? 1.976 -8.608 17.254 1.00 93.19 114 LEU A N 1
ATOM 854 C CA . LEU A 1 114 ? 3.203 -9.357 17.018 1.00 93.19 114 LEU A CA 1
ATOM 855 C C . LEU A 1 114 ? 4.334 -8.379 16.665 1.00 93.19 114 LEU A C 1
ATOM 857 O O . LEU A 1 114 ? 4.288 -7.714 15.633 1.00 93.19 114 LEU A O 1
ATOM 861 N N . GLY A 1 115 ? 5.359 -8.308 17.515 1.00 90.56 115 GLY A N 1
ATOM 862 C CA . GLY A 1 115 ? 6.447 -7.341 17.376 1.00 90.56 115 GLY A CA 1
ATOM 863 C C . GLY A 1 115 ? 6.148 -6.042 18.124 1.00 90.56 115 GLY A C 1
ATOM 864 O O . GLY A 1 115 ? 5.994 -6.057 19.343 1.00 90.56 115 GLY A O 1
ATOM 865 N N . ALA A 1 116 ? 6.121 -4.915 17.412 1.00 90.94 116 ALA A N 1
ATOM 866 C CA . ALA A 1 116 ? 5.794 -3.619 18.004 1.00 90.94 116 ALA A CA 1
ATOM 867 C C . ALA A 1 116 ? 4.277 -3.490 18.246 1.00 90.94 116 ALA A C 1
ATOM 869 O O . ALA A 1 116 ? 3.494 -4.012 17.448 1.00 90.94 116 ALA A O 1
ATOM 870 N N . PRO A 1 117 ? 3.842 -2.787 19.309 1.00 92.38 117 PRO A N 1
ATOM 871 C CA . PRO A 1 117 ? 2.425 -2.541 19.545 1.00 92.38 117 PRO A CA 1
ATOM 872 C C . PRO A 1 117 ? 1.806 -1.747 18.392 1.00 92.38 117 PRO A C 1
ATOM 874 O O . PRO A 1 117 ? 2.454 -0.909 17.762 1.00 92.38 117 PRO A O 1
ATOM 877 N N . MET A 1 118 ? 0.525 -1.998 18.140 1.00 94.69 118 MET A N 1
ATOM 878 C CA . MET A 1 118 ? -0.256 -1.212 17.194 1.00 94.69 118 MET A CA 1
ATOM 879 C C . MET A 1 118 ? -0.619 0.128 17.835 1.00 94.69 118 MET A C 1
ATOM 881 O O . MET A 1 118 ? -1.009 0.167 19.003 1.00 94.69 118 MET A O 1
ATOM 885 N N . SER A 1 119 ? -0.504 1.205 17.060 1.00 94.94 119 SER A N 1
ATOM 886 C CA . SER A 1 119 ? -0.956 2.547 17.425 1.00 94.94 119 SER A CA 1
ATOM 887 C C . SER A 1 119 ? -1.749 3.151 16.269 1.00 94.94 119 SER A C 1
ATOM 889 O O . SER A 1 119 ? -1.346 3.027 15.108 1.00 94.94 119 SER A O 1
ATOM 891 N N . ALA A 1 120 ? -2.878 3.781 16.578 1.00 95.56 120 ALA A N 1
ATOM 892 C CA . ALA A 1 120 ? -3.760 4.414 15.611 1.00 95.56 120 ALA A CA 1
ATOM 893 C C . ALA A 1 120 ? -4.553 5.561 16.247 1.00 95.56 120 ALA A C 1
ATOM 895 O O . ALA A 1 120 ? -4.822 5.564 17.445 1.00 95.56 120 ALA A O 1
ATOM 896 N N . TYR A 1 121 ? -5.024 6.489 15.414 1.00 96.25 121 TYR A N 1
ATOM 897 C CA . TYR A 1 121 ? -6.066 7.434 15.804 1.00 96.25 121 TYR A CA 1
ATOM 898 C C . TYR A 1 121 ? -7.416 7.004 15.239 1.00 96.25 121 TYR A C 1
ATOM 900 O O . TYR A 1 121 ? -7.542 6.684 14.057 1.00 96.25 121 TYR A O 1
ATOM 908 N N . MET A 1 122 ? -8.444 7.043 16.082 1.00 96.31 122 MET A N 1
ATOM 909 C CA . MET A 1 122 ? -9.833 6.841 15.687 1.00 96.31 122 MET A CA 1
ATOM 910 C C . MET A 1 122 ? -10.608 8.139 15.893 1.00 96.31 122 MET A C 1
ATOM 912 O O . MET A 1 122 ? -10.589 8.711 16.980 1.00 96.31 122 MET A O 1
ATOM 916 N N . ALA A 1 123 ? -11.336 8.578 14.870 1.00 95.94 123 ALA A N 1
ATOM 917 C CA . ALA A 1 123 ? -12.190 9.758 14.933 1.00 95.94 123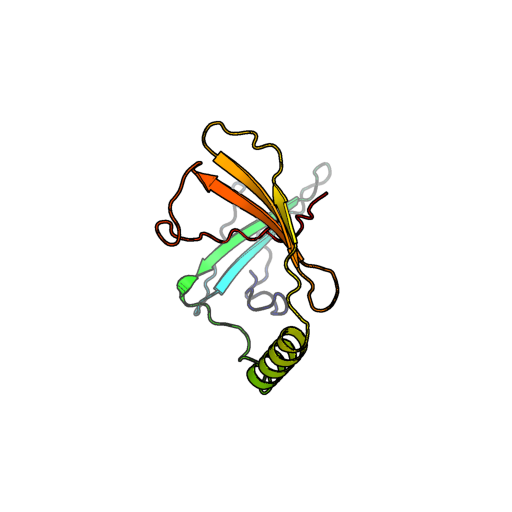 ALA A CA 1
ATOM 918 C C . ALA A 1 123 ? -13.632 9.411 14.549 1.00 95.94 123 ALA A C 1
ATOM 920 O O . ALA A 1 123 ? -13.865 8.570 13.680 1.00 95.94 123 ALA A O 1
ATOM 921 N N . ARG A 1 124 ? -14.607 10.058 15.193 1.00 95.75 124 ARG A N 1
ATOM 922 C CA . ARG A 1 124 ? -16.036 9.911 14.868 1.00 95.75 124 ARG A CA 1
ATOM 923 C C . ARG A 1 124 ? -16.830 11.182 15.199 1.00 95.75 124 ARG A C 1
ATOM 925 O O . ARG A 1 124 ? -16.413 11.919 16.093 1.00 95.75 124 ARG A O 1
ATOM 932 N N . PRO A 1 125 ? -17.991 11.419 14.562 1.00 96.56 125 PRO A N 1
ATOM 933 C CA . PRO A 1 125 ? -18.913 12.474 14.974 1.00 96.56 125 PRO A CA 1
ATOM 934 C C . PRO A 1 125 ? -19.335 12.339 16.442 1.00 96.56 125 PRO A C 1
ATOM 936 O O . PRO A 1 125 ? -19.615 11.236 16.924 1.00 96.56 125 PRO A O 1
ATOM 939 N N . THR A 1 126 ? -19.415 13.467 17.142 1.00 95.38 126 THR A N 1
ATOM 940 C CA . THR A 1 126 ? -19.904 13.527 18.523 1.00 95.38 126 THR A CA 1
ATOM 941 C C . THR A 1 126 ? -21.344 13.018 18.606 1.00 95.38 126 THR A C 1
ATOM 943 O O . THR A 1 126 ? -22.186 13.366 17.783 1.00 95.38 126 THR A O 1
ATOM 946 N N . GLY A 1 127 ? -21.646 12.203 19.621 1.00 92.56 127 GLY A N 1
ATOM 947 C CA . GLY A 1 127 ? -23.010 11.728 19.885 1.00 92.56 127 GLY A CA 1
ATOM 948 C C . GLY A 1 127 ? -23.513 10.628 18.942 1.00 92.56 127 GLY A C 1
ATOM 949 O O . GLY A 1 127 ? -24.690 10.280 18.996 1.00 92.56 127 GLY A O 1
ATOM 950 N N . ALA A 1 128 ? -22.647 10.057 18.099 1.00 93.44 128 ALA A N 1
ATOM 951 C CA . ALA A 1 128 ? -23.020 8.945 17.232 1.00 93.44 128 ALA A CA 1
ATOM 952 C C . ALA A 1 128 ? -23.519 7.731 18.035 1.00 93.44 128 ALA A C 1
ATOM 954 O O . ALA A 1 128 ? -22.845 7.245 18.950 1.00 93.44 128 ALA A O 1
ATOM 955 N N . ALA A 1 129 ? -24.689 7.209 17.663 1.00 92.69 129 ALA A N 1
ATOM 956 C CA . ALA A 1 129 ? -25.258 6.031 18.302 1.00 92.69 129 ALA A CA 1
ATOM 957 C C . ALA A 1 129 ? -24.474 4.754 17.925 1.00 92.69 129 ALA A C 1
ATOM 959 O O . ALA A 1 129 ? -23.922 4.662 16.820 1.00 92.69 129 ALA A O 1
ATOM 960 N N . PRO A 1 130 ? -24.429 3.737 18.803 1.00 91.94 130 PRO A N 1
ATOM 961 C CA . PRO A 1 130 ? -23.741 2.483 18.514 1.00 91.94 130 PRO A CA 1
ATOM 962 C C . PRO A 1 130 ? -24.195 1.855 17.189 1.00 91.94 130 PRO A C 1
ATOM 964 O O . PRO A 1 130 ? -25.389 1.777 16.916 1.00 91.94 130 PRO A O 1
ATOM 967 N N . LYS A 1 131 ? -23.234 1.366 16.392 1.00 92.75 131 LYS A N 1
ATOM 968 C CA . LYS A 1 131 ? -23.467 0.628 15.131 1.00 92.75 131 LYS A CA 1
ATOM 969 C C . LYS A 1 131 ? -24.218 1.404 14.034 1.00 92.75 131 LYS A C 1
ATOM 971 O O . LYS A 1 131 ? -24.746 0.788 13.117 1.00 92.75 131 LYS A O 1
ATOM 976 N N . THR A 1 132 ? -24.258 2.735 14.106 1.00 96.44 132 THR A N 1
ATOM 977 C CA . THR A 1 132 ? -24.914 3.573 13.080 1.00 96.44 132 THR A CA 1
ATOM 978 C C . THR A 1 132 ? -23.971 4.080 11.995 1.00 96.44 132 THR A C 1
ATOM 980 O O . THR A 1 132 ? -24.428 4.514 10.941 1.00 96.44 132 THR A O 1
ATOM 983 N N . LEU A 1 133 ? -22.660 4.023 12.240 1.00 95.31 133 LEU A N 1
ATOM 984 C CA . LEU A 1 133 ? -21.644 4.548 11.337 1.00 95.31 133 LEU A CA 1
ATOM 985 C C . LEU A 1 133 ? -20.860 3.418 10.659 1.00 95.31 133 LEU A C 1
ATOM 987 O O . LEU A 1 133 ? -20.556 2.417 11.317 1.00 95.31 133 LEU A O 1
ATOM 991 N N . PRO A 1 134 ? -20.471 3.587 9.383 1.00 96.06 134 PRO A N 1
ATOM 992 C CA . PRO A 1 134 ? -19.443 2.753 8.778 1.00 96.06 134 PRO A CA 1
ATOM 993 C C . PRO A 1 134 ? -18.072 3.035 9.413 1.00 96.06 134 PRO A C 1
ATOM 995 O O . PRO A 1 134 ? -17.833 4.113 9.960 1.00 96.06 134 PRO A O 1
ATOM 998 N N . ALA A 1 135 ? -17.152 2.076 9.296 1.00 94.88 135 ALA A N 1
ATOM 999 C CA . ALA A 1 135 ? -15.749 2.253 9.659 1.00 94.88 135 ALA A CA 1
ATOM 1000 C C . ALA A 1 135 ? -14.895 2.382 8.392 1.00 94.88 135 ALA A C 1
ATOM 1002 O O . ALA A 1 135 ? -15.048 1.595 7.458 1.00 94.88 135 ALA A O 1
ATOM 1003 N N . ILE A 1 136 ? -13.988 3.359 8.376 1.00 96.19 136 ILE A N 1
ATOM 1004 C CA . ILE A 1 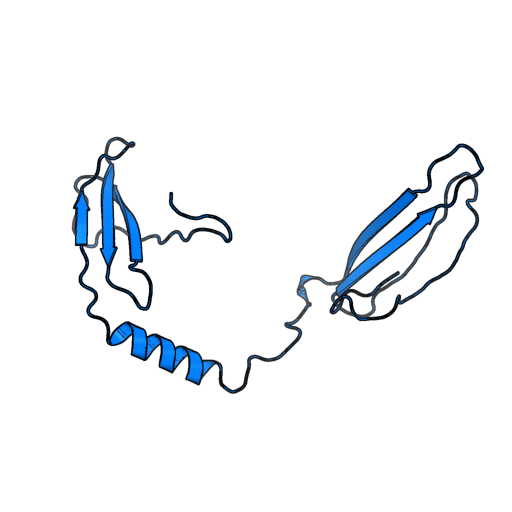136 ? -13.008 3.554 7.304 1.00 96.19 136 ILE A CA 1
ATOM 1005 C C . ILE A 1 136 ? -11.621 3.390 7.922 1.00 96.19 136 ILE A C 1
ATOM 1007 O O . ILE A 1 136 ? -11.289 4.085 8.880 1.00 96.19 136 ILE A O 1
ATOM 1011 N N . LEU A 1 137 ? -10.824 2.469 7.378 1.00 95.62 137 LEU A N 1
ATOM 1012 C CA . LEU A 1 137 ? -9.439 2.249 7.785 1.00 95.62 137 LEU A CA 1
ATOM 1013 C C . LEU A 1 137 ? -8.504 2.930 6.786 1.00 95.62 137 LEU A C 1
ATOM 1015 O O . LEU A 1 137 ? -8.528 2.614 5.598 1.00 95.62 137 LEU A O 1
ATOM 1019 N N . LEU A 1 138 ? -7.675 3.847 7.280 1.00 94.69 138 LEU A N 1
ATOM 1020 C CA . LEU A 1 138 ? -6.661 4.543 6.494 1.00 94.69 138 LEU A CA 1
ATOM 1021 C C . LEU A 1 138 ? -5.281 4.081 6.959 1.00 94.69 138 LEU A C 1
ATOM 1023 O O . LEU A 1 138 ? -4.952 4.192 8.137 1.00 94.69 138 LEU A O 1
ATOM 1027 N N . LEU A 1 139 ? -4.492 3.541 6.032 1.00 92.75 139 LEU A N 1
ATOM 1028 C CA . LEU A 1 139 ? -3.138 3.056 6.290 1.00 92.75 139 LEU A CA 1
ATOM 1029 C C . LEU A 1 139 ? -2.115 4.081 5.792 1.00 92.75 139 LEU A C 1
ATOM 1031 O O . LEU A 1 139 ? -2.353 4.773 4.801 1.00 92.75 139 LEU A O 1
ATOM 1035 N N . HIS A 1 140 ? -0.965 4.168 6.458 1.00 88.81 140 HIS A N 1
ATOM 1036 C CA . HIS A 1 140 ? 0.139 5.006 5.993 1.00 88.81 140 HIS A CA 1
ATOM 1037 C C . HIS A 1 140 ? 0.827 4.397 4.763 1.00 88.81 140 HIS A C 1
ATOM 1039 O O . HIS A 1 140 ? 0.965 3.179 4.647 1.00 88.81 140 HIS A O 1
ATOM 1045 N N . GLY A 1 141 ? 1.282 5.263 3.852 1.00 85.75 141 GLY A N 1
ATOM 1046 C CA . GLY A 1 141 ? 2.133 4.869 2.729 1.00 85.75 141 GLY A CA 1
ATOM 1047 C C . GLY A 1 141 ? 3.563 4.534 3.170 1.00 85.75 141 GLY A C 1
ATOM 1048 O O . GLY A 1 141 ? 4.001 4.907 4.259 1.00 85.75 141 GLY A O 1
ATOM 1049 N N . ALA A 1 142 ? 4.311 3.842 2.307 1.00 80.56 142 ALA A N 1
ATOM 1050 C CA . ALA A 1 142 ? 5.705 3.491 2.573 1.00 80.56 142 ALA A CA 1
ATOM 1051 C C . ALA A 1 142 ? 6.573 4.740 2.832 1.00 80.56 142 ALA A C 1
ATOM 1053 O O . ALA A 1 142 ? 6.466 5.737 2.121 1.00 80.56 142 ALA A O 1
ATOM 1054 N N . GLY A 1 143 ? 7.446 4.672 3.843 1.00 74.25 143 GLY A N 1
ATOM 1055 C CA . GLY A 1 143 ? 8.351 5.767 4.218 1.00 74.25 143 GLY A CA 1
ATOM 1056 C C . GLY A 1 143 ? 7.752 6.822 5.155 1.00 74.25 143 GLY A C 1
ATOM 1057 O O . GLY A 1 143 ? 8.470 7.726 5.572 1.00 74.25 143 GLY A O 1
ATOM 1058 N N . VAL A 1 144 ? 6.475 6.702 5.529 1.00 74.94 144 VAL A N 1
ATOM 1059 C CA . VAL A 1 144 ? 5.844 7.557 6.543 1.00 74.94 144 VAL A CA 1
ATOM 1060 C C . VAL A 1 144 ? 5.836 6.818 7.880 1.00 74.94 144 VAL A C 1
ATOM 1062 O O . VAL A 1 144 ? 5.171 5.794 8.028 1.00 74.94 144 VAL A O 1
ATOM 1065 N N . ALA A 1 145 ? 6.570 7.337 8.862 1.00 60.38 145 ALA A N 1
ATOM 1066 C CA . ALA A 1 145 ? 6.436 6.931 10.258 1.00 60.38 145 ALA A CA 1
ATOM 1067 C C . ALA A 1 145 ? 5.539 7.934 10.997 1.00 60.38 145 ALA A C 1
ATOM 1069 O O . ALA A 1 145 ? 5.520 9.117 10.654 1.00 60.38 145 ALA A O 1
ATOM 1070 N N . SER A 1 146 ? 4.811 7.471 12.016 1.00 56.94 146 SER A N 1
ATOM 1071 C CA . SER A 1 146 ? 4.324 8.395 13.043 1.00 56.94 146 SER A CA 1
ATOM 1072 C C . SER A 1 146 ? 5.537 8.883 13.827 1.00 56.94 146 SER A C 1
ATOM 1074 O O . SER A 1 146 ? 6.349 8.057 14.251 1.00 56.94 146 SER A O 1
ATOM 1076 N N . SER A 1 147 ? 5.661 10.199 13.984 1.00 45.44 147 SER A N 1
ATOM 1077 C CA . SER A 1 147 ? 6.538 10.800 14.993 1.00 45.44 147 SER A CA 1
ATOM 1078 C C . SER A 1 147 ? 6.009 10.545 16.400 1.00 45.44 147 SER A C 1
ATOM 1080 O O . SER A 1 147 ? 4.785 10.293 16.524 1.00 45.44 147 SER A O 1
#

pLDDT: mean 88.1, std 12.91, range [44.56, 98.31]

Radius of gyration: 27.59 Å; Cα contacts (8 Å, |Δi|>4): 167; chains: 1; bounding box: 61×46×65 Å

Nearest PDB structures (foldseek):
  1odt-assembly1_C  TM=9.025E-01  e=7.089E-04  Bacillus subtilis
  3fvr-assembly2_I  TM=9.090E-01  e=8.460E-04  Bacillus pumilus
  1l7a-assembly1_A  TM=9.016E-01  e=9.518E-04  Bacillus subtilis
  3fyu-assembly2_H  TM=8.461E-01  e=1.205E-03  Bacillus pumilus
  2xlb-assembly1_G  TM=8.439E-01  e=1.525E-03  Bacillus pumilus

Sequence (147 aa):
MEDSKDGLEPALKQGSAELNDGYVTVSGSLNEPGFLQCRADFTPPPGFRASTGRSGVAVDPLKIKPGLPPPDDFDAYWDKQKKLLAAIPLNVRITKVKSPVEGVECFDVQADCLGAPMSAYMARPTGAAPKTLPAILLLHGAGVASS

Mean predicted aligned error: 9.49 Å

InterPro domains:
  IPR008391 Acetyl xylan esterase domain [PF05448] (68-141)
  IPR029058 Alpha/Beta hydrolase fold [G3DSA:3.40.50.1820] (58-147)
  IPR029058 Alpha/Beta hydrolase fold [SSF53474] (70-143)

Organism: NCBI:txid443075

Secondary structure (DSSP, 8-state):
-EE-SSS-SPPS-----PPBTTB-------SSSEEEEEEEEE-PPTTS--EEEEEEEEESGGGPPPSSPPPTTHHHHHHHHHHHHHTS----EEEEE--SSTTEEEEEEEE--SSSPEEEEEEEETTPPTT-S-----PPPTT----

Foldseek 3Di:
DCWPPPVPGPRPDDDDDDADVNDDDDDDDDPDWGKDKDKDWDDDPPPDDTDIDIDMDTDPPVRDDPPDDPDPCNVVVVVVQVVVFVVFDFPKDWAWDDDPDPQKTKIWIWTCGDPDIDTDMDMDGPPDDPPPDDDDDDDDDPPDDDD